Protein AF-A0A448NR17-F1 (afdb_monomer_lite)

pLDDT: mean 75.26, std 12.52, range [41.69, 89.75]

Radius of gyration: 12.84 Å; chains: 1; bounding box: 27×29×37 Å

Foldseek 3Di:
DDQLPVVQQWAQEPLVRDIDRQVPQPDWDQDCPVVDPDRDPIKGWDADPVNQWIWIGDNPDRYTDIWGDPDVQWTHPPVDIGGD

Secondary structure (DSSP, 8-state):
-----GGGTEEEETTTTEEEEGGG-SEEE---STT--S-PPPEEEEE-TTSSEEEEE-TT-SBPEEEEEEETTEEE-SS-EEE-

Organism: NCBI:txid266748

Sequence (84 aa):
MADCLFKNGQSFSNLKHSCLELSTVNIQLNPLENGASTKGNICYILFDNKNNNGEIFLPLQDKGIILKKTVEGNWSNGEYNLIA

Structure (mmCIF, N/CA/C/O backbone):
data_AF-A0A448NR17-F1
#
_entry.id   AF-A0A448NR17-F1
#
loop_
_atom_site.group_PDB
_atom_site.id
_atom_site.type_symbol
_atom_site.label_atom_id
_atom_site.label_alt_id
_atom_site.label_comp_id
_atom_site.label_asym_id
_atom_site.label_entity_id
_atom_site.label_seq_id
_atom_site.pdbx_PDB_ins_code
_atom_site.Cartn_x
_atom_site.Cartn_y
_atom_site.Cartn_z
_atom_site.occupancy
_atom_site.B_iso_or_equiv
_atom_site.auth_seq_id
_atom_site.auth_comp_id
_atom_site.auth_asym_id
_atom_site.auth_atom_id
_atom_site.pdbx_PDB_model_num
ATOM 1 N N . MET A 1 1 ? -1.223 5.393 -23.512 1.00 41.69 1 MET A N 1
ATOM 2 C CA . MET A 1 1 ? -1.578 4.810 -22.202 1.00 41.69 1 MET A CA 1
ATOM 3 C C . MET A 1 1 ? -0.277 4.700 -21.436 1.00 41.69 1 MET A C 1
ATOM 5 O O . MET A 1 1 ? 0.678 4.202 -22.013 1.00 41.69 1 MET A O 1
ATOM 9 N N . ALA A 1 2 ? -0.171 5.317 -20.260 1.00 50.69 2 ALA A N 1
ATOM 10 C CA . ALA A 1 2 ? 1.072 5.299 -19.496 1.00 50.69 2 ALA A CA 1
ATOM 11 C C . ALA A 1 2 ? 1.200 3.927 -18.823 1.00 50.69 2 ALA A C 1
ATOM 13 O O . ALA A 1 2 ? 0.563 3.685 -17.802 1.00 50.69 2 ALA A O 1
ATOM 14 N N . ASP A 1 3 ? 1.953 3.018 -19.439 1.00 56.53 3 ASP A N 1
ATOM 15 C CA . ASP A 1 3 ? 2.344 1.764 -18.803 1.00 56.53 3 ASP A CA 1
ATOM 16 C C . ASP A 1 3 ? 3.291 2.099 -17.650 1.00 56.53 3 ASP A C 1
ATOM 18 O O . ASP A 1 3 ? 4.401 2.589 -17.874 1.00 56.53 3 ASP A O 1
ATOM 22 N N . CYS A 1 4 ? 2.861 1.879 -16.405 1.00 65.06 4 CYS A N 1
ATOM 23 C CA . CYS A 1 4 ? 3.778 1.963 -15.276 1.00 65.06 4 CYS A CA 1
ATOM 24 C C . CYS A 1 4 ? 4.772 0.812 -15.393 1.00 65.06 4 CYS A C 1
ATOM 26 O O . CYS A 1 4 ? 4.451 -0.351 -15.148 1.00 65.06 4 CYS A O 1
ATOM 28 N N . LEU A 1 5 ? 5.989 1.137 -15.814 1.00 61.78 5 LEU A N 1
ATOM 29 C CA . LEU A 1 5 ? 7.048 0.158 -15.974 1.00 61.78 5 LEU A CA 1
ATOM 30 C C . LEU A 1 5 ? 7.586 -0.220 -14.592 1.00 61.78 5 LEU A C 1
ATOM 32 O O . LEU A 1 5 ? 8.489 0.427 -14.060 1.00 61.78 5 LEU A O 1
ATOM 36 N N . PHE A 1 6 ? 7.079 -1.330 -14.051 1.00 61.22 6 PHE A N 1
ATOM 37 C CA . PHE A 1 6 ? 7.576 -1.936 -12.809 1.00 61.22 6 PHE A CA 1
ATOM 38 C C . PHE A 1 6 ? 9.098 -2.153 -12.813 1.00 61.22 6 PHE A C 1
ATOM 40 O O . PHE A 1 6 ? 9.762 -2.073 -11.782 1.00 61.22 6 PHE A O 1
ATOM 47 N N . LYS A 1 7 ? 9.679 -2.321 -14.007 1.00 57.94 7 LYS A N 1
ATOM 48 C CA . LYS A 1 7 ? 11.116 -2.511 -14.241 1.00 57.94 7 LYS A CA 1
ATOM 49 C C . LYS A 1 7 ? 12.011 -1.376 -13.711 1.00 57.94 7 LYS A C 1
ATOM 51 O O . LYS A 1 7 ? 13.200 -1.609 -13.523 1.00 57.94 7 LYS A O 1
ATOM 56 N N . ASN A 1 8 ? 11.454 -0.194 -13.435 1.00 62.47 8 ASN A N 1
ATOM 57 C CA . ASN A 1 8 ? 12.180 0.952 -12.877 1.00 62.47 8 ASN A CA 1
ATOM 58 C C . ASN A 1 8 ? 11.860 1.217 -11.392 1.00 62.47 8 ASN A C 1
ATOM 60 O O . ASN A 1 8 ? 12.167 2.294 -10.891 1.00 62.47 8 ASN A O 1
ATOM 64 N N . GLY A 1 9 ? 11.222 0.276 -10.684 1.00 69.81 9 GLY A N 1
ATOM 65 C CA . GLY A 1 9 ? 10.792 0.493 -9.297 1.00 69.81 9 GLY A CA 1
ATOM 66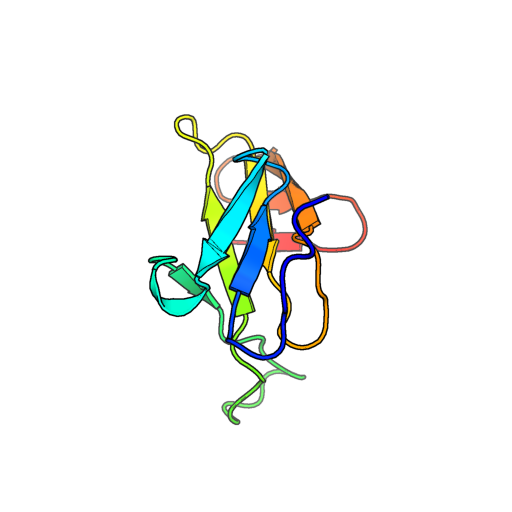 C C . GLY A 1 9 ? 9.585 1.430 -9.178 1.00 69.81 9 GLY A C 1
ATOM 67 O O . GLY A 1 9 ? 9.384 2.057 -8.139 1.00 69.81 9 GLY A O 1
ATOM 68 N N . GLN A 1 10 ? 8.790 1.544 -10.245 1.00 77.88 10 GLN A N 1
ATOM 69 C CA . GLN A 1 10 ? 7.544 2.306 -10.266 1.00 77.88 10 GLN A CA 1
ATOM 70 C C . GLN A 1 10 ? 6.343 1.369 -10.153 1.00 77.88 10 GLN A C 1
ATOM 72 O O . GLN A 1 10 ? 6.350 0.277 -10.710 1.00 77.88 10 GLN A O 1
ATOM 77 N N . SER A 1 11 ? 5.285 1.796 -9.478 1.00 81.00 11 SER A N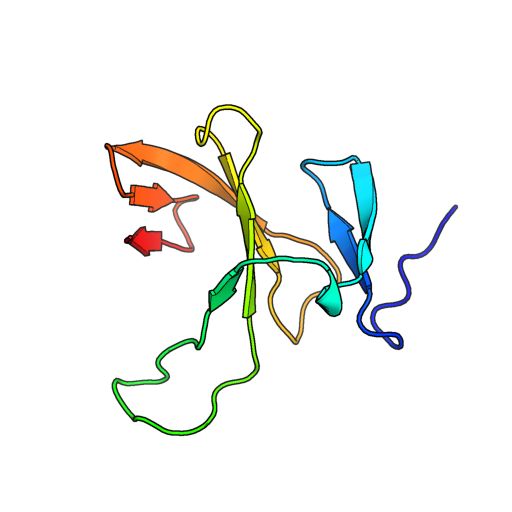 1
ATOM 78 C CA . SER A 1 11 ? 4.027 1.052 -9.410 1.00 81.00 11 SER A CA 1
ATOM 79 C C . SER A 1 11 ? 2.847 1.987 -9.633 1.00 81.00 11 SER A C 1
ATOM 81 O O . SER A 1 11 ? 2.917 3.181 -9.327 1.00 81.00 11 SER A O 1
ATOM 83 N N . PHE A 1 12 ? 1.765 1.467 -10.212 1.00 82.81 12 PHE A N 1
ATOM 84 C CA . PHE A 1 12 ? 0.551 2.254 -10.392 1.00 82.81 12 PHE A CA 1
ATOM 85 C C . PHE A 1 12 ? -0.208 2.351 -9.069 1.00 82.81 12 PHE A C 1
ATOM 87 O O . PHE A 1 12 ? -0.609 1.331 -8.501 1.00 82.81 12 PHE A O 1
ATOM 94 N N . SER A 1 13 ? -0.438 3.579 -8.606 1.00 82.31 13 SER A N 1
ATOM 95 C CA . SER A 1 13 ? -1.285 3.850 -7.449 1.00 82.31 13 SER A CA 1
ATOM 96 C C . SER A 1 13 ? -2.723 4.084 -7.882 1.00 82.31 13 SER A C 1
ATOM 98 O O . SER A 1 13 ? -3.027 5.034 -8.606 1.00 82.31 13 SER A O 1
ATOM 100 N N . ASN A 1 14 ? -3.623 3.260 -7.362 1.00 82.38 14 ASN A N 1
ATOM 101 C CA . ASN A 1 14 ? -5.061 3.444 -7.470 1.00 82.38 14 ASN A CA 1
ATOM 102 C C . ASN A 1 14 ? -5.557 4.568 -6.550 1.00 82.38 14 ASN A C 1
ATOM 104 O O . ASN A 1 14 ? -6.592 5.149 -6.843 1.00 82.38 14 ASN A O 1
ATOM 108 N N . LEU A 1 15 ? -4.840 4.931 -5.474 1.00 82.75 15 LEU A N 1
ATOM 109 C CA . LEU A 1 15 ? -5.197 6.109 -4.665 1.00 82.75 15 LEU A CA 1
ATOM 110 C C . LEU A 1 15 ? -4.887 7.427 -5.378 1.00 82.75 15 LEU A C 1
ATOM 112 O O . LEU A 1 15 ? -5.660 8.379 -5.283 1.00 82.75 15 LEU A O 1
ATOM 116 N N . LYS A 1 16 ? -3.737 7.513 -6.052 1.00 81.69 16 LYS A N 1
ATOM 117 C CA . LYS A 1 16 ? -3.277 8.741 -6.722 1.00 81.69 16 LYS A CA 1
ATOM 118 C C . LYS A 1 16 ? -3.626 8.786 -8.208 1.00 81.69 16 LYS A C 1
ATOM 120 O O . LYS A 1 16 ? -3.506 9.850 -8.808 1.00 81.69 16 LYS A O 1
ATOM 125 N N . HIS A 1 17 ? -4.076 7.666 -8.781 1.00 82.31 17 HIS A N 1
ATOM 126 C CA . HIS A 1 17 ? -4.334 7.498 -10.215 1.00 82.31 17 HIS A CA 1
ATOM 127 C C . HIS A 1 17 ? -3.102 7.850 -11.076 1.00 82.31 17 HIS A C 1
ATOM 129 O O . HIS A 1 17 ? -3.225 8.400 -12.171 1.00 82.31 17 HIS A O 1
ATOM 135 N N . SER A 1 18 ? -1.899 7.557 -10.575 1.00 82.25 18 SER A N 1
ATOM 136 C CA . SER A 1 18 ? -0.624 7.880 -11.223 1.00 82.25 18 SER A CA 1
ATOM 137 C C . SER A 1 18 ? 0.439 6.811 -10.951 1.00 82.25 18 SER A C 1
ATOM 139 O O . SER A 1 18 ? 0.352 6.069 -9.970 1.00 82.25 18 SER A O 1
ATOM 141 N N . CYS A 1 19 ? 1.453 6.724 -11.821 1.00 81.19 19 CYS A N 1
ATOM 142 C CA . CYS A 1 19 ? 2.646 5.925 -11.537 1.00 81.19 19 CYS A CA 1
ATOM 143 C C . CYS A 1 19 ? 3.456 6.624 -10.443 1.00 81.19 19 CYS A C 1
ATOM 145 O O . CYS A 1 19 ? 3.848 7.782 -10.604 1.00 81.19 19 CYS A O 1
ATOM 147 N N . LEU A 1 20 ? 3.706 5.921 -9.347 1.00 80.56 20 LEU A N 1
ATOM 148 C CA . LEU A 1 20 ? 4.543 6.389 -8.254 1.00 80.56 20 LEU A CA 1
ATOM 149 C C . LEU A 1 20 ? 5.849 5.611 -8.253 1.00 80.56 20 LEU A C 1
ATOM 151 O O . LEU A 1 20 ? 5.866 4.404 -8.491 1.00 80.56 20 LEU A O 1
ATOM 155 N N . GLU A 1 21 ? 6.942 6.299 -7.956 1.00 81.25 21 GLU A N 1
ATOM 156 C CA . GLU A 1 21 ? 8.209 5.637 -7.684 1.00 81.25 21 GLU A CA 1
ATOM 157 C C . GLU A 1 21 ? 8.182 5.108 -6.251 1.00 81.25 21 GLU A C 1
ATOM 159 O O . GLU A 1 21 ? 8.002 5.878 -5.305 1.00 81.25 21 GLU A O 1
ATOM 164 N N . LEU A 1 22 ? 8.345 3.798 -6.073 1.00 76.00 22 LEU A N 1
ATOM 165 C CA . LEU A 1 22 ? 8.244 3.159 -4.760 1.00 76.00 22 LEU A CA 1
ATOM 166 C C . LEU A 1 22 ? 9.294 3.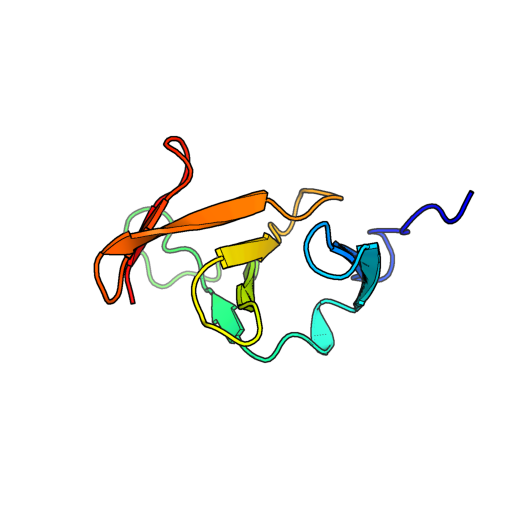701 -3.780 1.00 76.00 22 LEU A C 1
ATOM 168 O O . LEU A 1 22 ? 9.027 3.809 -2.589 1.00 76.00 22 LEU A O 1
ATOM 172 N N . SER A 1 23 ? 10.447 4.148 -4.287 1.00 72.75 23 SER A N 1
ATOM 173 C CA . SER A 1 23 ? 11.489 4.832 -3.509 1.00 72.75 23 SER A CA 1
ATOM 174 C C . SER A 1 23 ? 10.993 6.100 -2.792 1.00 72.75 23 SER A C 1
ATOM 176 O O . SER A 1 23 ? 11.519 6.445 -1.737 1.00 72.75 23 SER A O 1
ATOM 178 N N . THR A 1 24 ? 9.972 6.775 -3.334 1.00 76.00 24 THR A N 1
ATOM 179 C CA . THR A 1 24 ? 9.375 7.995 -2.760 1.00 76.00 24 THR A CA 1
ATOM 180 C C . THR A 1 24 ? 8.296 7.712 -1.720 1.00 76.00 24 THR A C 1
ATOM 182 O O . THR A 1 24 ? 7.804 8.633 -1.069 1.00 76.00 24 THR A O 1
ATOM 185 N N . VAL A 1 25 ? 7.905 6.446 -1.552 1.00 76.62 25 VAL A N 1
ATOM 186 C CA . VAL A 1 25 ? 6.911 6.053 -0.558 1.00 76.62 25 VAL A CA 1
ATOM 187 C C . VAL A 1 25 ? 7.592 5.966 0.806 1.00 76.62 25 VAL A C 1
ATOM 189 O O . VAL A 1 25 ? 8.486 5.152 1.027 1.00 76.62 25 VAL A O 1
ATOM 192 N N . ASN A 1 26 ? 7.146 6.810 1.738 1.00 67.06 26 ASN A N 1
ATOM 193 C CA . ASN A 1 26 ? 7.802 6.997 3.036 1.00 67.06 26 ASN A CA 1
ATOM 194 C C . ASN A 1 26 ? 7.783 5.767 3.951 1.00 67.06 26 ASN A C 1
ATOM 196 O O . ASN A 1 26 ? 8.564 5.712 4.899 1.00 67.06 26 ASN A O 1
ATOM 200 N N . ILE A 1 27 ? 6.877 4.816 3.723 1.00 79.00 27 ILE A N 1
ATOM 201 C CA . ILE A 1 27 ? 6.673 3.690 4.631 1.00 79.00 27 ILE A CA 1
ATOM 202 C C . ILE A 1 27 ? 7.043 2.403 3.905 1.00 79.00 27 ILE A C 1
ATOM 204 O O . ILE A 1 27 ? 6.325 1.935 3.020 1.00 79.00 27 ILE A O 1
ATOM 208 N N . GLN A 1 28 ? 8.183 1.846 4.306 1.00 77.81 28 GLN A N 1
ATOM 209 C CA . GLN A 1 28 ? 8.655 0.536 3.883 1.00 77.81 28 GLN A CA 1
ATOM 210 C C . GLN A 1 28 ? 8.194 -0.509 4.893 1.00 77.81 28 GLN A C 1
ATOM 212 O O . GLN A 1 28 ? 8.471 -0.410 6.088 1.00 77.81 28 GLN A O 1
ATOM 217 N N . LEU A 1 29 ? 7.486 -1.515 4.401 1.00 73.88 29 LEU A N 1
ATOM 218 C CA . LEU A 1 29 ? 7.096 -2.692 5.150 1.00 73.88 29 LEU A CA 1
ATOM 219 C C . LEU A 1 29 ? 8.081 -3.808 4.813 1.00 73.88 29 LEU A C 1
ATOM 221 O O . LEU A 1 29 ? 8.288 -4.143 3.649 1.00 73.88 29 LEU A O 1
ATOM 225 N N . ASN A 1 30 ? 8.666 -4.404 5.844 1.00 68.00 30 ASN A N 1
ATOM 226 C CA . ASN A 1 30 ? 9.408 -5.647 5.701 1.00 68.00 30 ASN A CA 1
ATOM 227 C C . ASN A 1 30 ? 8.428 -6.786 5.991 1.00 68.00 30 ASN A C 1
ATOM 229 O O . ASN A 1 30 ? 8.121 -7.007 7.166 1.00 68.00 30 ASN A O 1
ATOM 233 N N . PRO A 1 31 ? 7.880 -7.466 4.968 1.00 62.66 31 PRO A N 1
ATOM 234 C CA . PRO A 1 31 ? 6.990 -8.588 5.210 1.00 62.66 31 PRO A CA 1
ATOM 235 C C . PRO A 1 31 ? 7.752 -9.652 6.004 1.00 62.66 31 PRO A C 1
ATOM 237 O O . PRO A 1 31 ? 8.823 -10.105 5.600 1.00 62.66 31 PRO A O 1
ATOM 240 N N . LEU A 1 32 ? 7.208 -10.019 7.163 1.00 57.22 32 LEU A N 1
ATOM 241 C CA . LEU A 1 32 ? 7.730 -11.112 7.970 1.00 57.22 32 LEU A CA 1
ATOM 242 C C . LEU A 1 32 ? 7.319 -12.419 7.292 1.00 57.22 32 LEU A C 1
ATOM 244 O O . LEU A 1 32 ? 6.202 -12.896 7.486 1.00 57.22 32 LEU A O 1
ATOM 248 N N . GLU A 1 33 ? 8.202 -13.012 6.494 1.00 49.94 33 GLU A N 1
ATOM 249 C CA . GLU A 1 33 ? 8.021 -14.409 6.102 1.00 49.94 33 GLU A CA 1
AT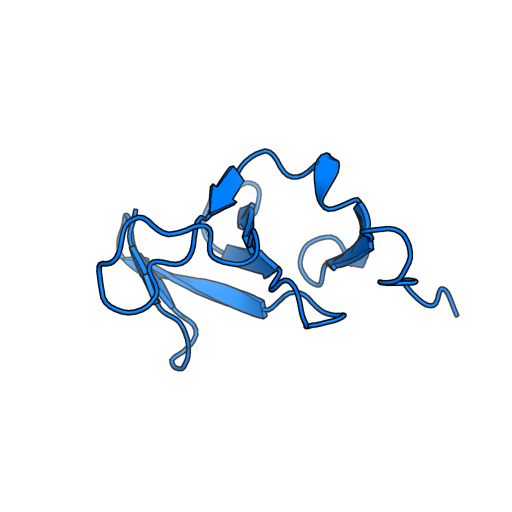OM 250 C C . GLU A 1 33 ? 8.224 -15.276 7.353 1.00 49.94 33 GLU A C 1
ATOM 252 O O . GLU A 1 33 ? 9.325 -15.366 7.896 1.00 49.94 33 GLU A O 1
ATOM 257 N N . ASN A 1 34 ? 7.142 -15.875 7.860 1.00 51.22 34 ASN A N 1
ATOM 258 C CA . ASN A 1 34 ? 7.167 -16.863 8.947 1.00 51.22 34 ASN A CA 1
ATOM 259 C C . ASN A 1 34 ? 7.926 -16.438 10.224 1.00 51.22 34 ASN A C 1
ATOM 261 O O . ASN A 1 34 ? 8.557 -17.265 10.879 1.00 51.22 34 ASN A O 1
ATOM 265 N N . GLY A 1 35 ? 7.879 -15.153 10.595 1.00 50.38 35 GLY A N 1
ATOM 266 C CA . GLY A 1 35 ? 8.528 -14.653 11.816 1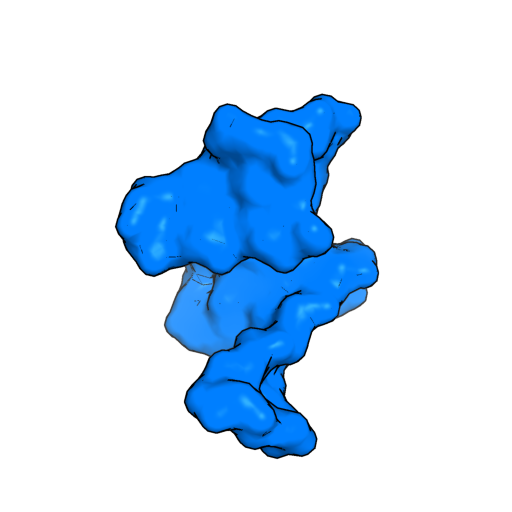.00 50.38 35 GLY A CA 1
ATOM 267 C C . GLY A 1 35 ? 10.063 -14.667 11.785 1.00 50.38 35 GLY A C 1
ATOM 268 O O . GLY A 1 35 ? 10.689 -14.437 12.819 1.00 50.38 35 GLY A O 1
ATOM 269 N N . ALA A 1 36 ? 10.682 -14.912 10.626 1.00 44.38 36 ALA A N 1
ATOM 270 C CA . ALA A 1 36 ? 12.127 -14.867 10.468 1.00 44.38 36 ALA A CA 1
ATOM 271 C C . ALA A 1 36 ? 12.597 -13.471 10.030 1.00 44.38 36 ALA A C 1
ATOM 273 O O . ALA A 1 36 ? 12.099 -12.885 9.070 1.00 44.38 36 ALA A O 1
ATOM 274 N N . SER A 1 37 ? 13.616 -12.964 10.725 1.00 50.91 37 SER A N 1
ATOM 275 C CA . SER A 1 37 ? 14.316 -11.687 10.511 1.00 50.91 37 SER A CA 1
ATOM 276 C C . SER A 1 37 ? 15.171 -11.659 9.235 1.00 50.91 37 SER A C 1
ATOM 278 O O . SER A 1 37 ? 16.266 -11.094 9.216 1.00 50.91 37 SER A O 1
ATOM 280 N N . THR A 1 38 ? 14.732 -12.316 8.168 1.00 47.25 38 THR A N 1
ATOM 281 C CA . THR A 1 38 ? 15.498 -12.453 6.931 1.00 47.25 38 THR A CA 1
ATOM 282 C C . THR A 1 38 ? 14.800 -11.712 5.813 1.00 47.25 38 THR A C 1
ATOM 284 O O . THR A 1 38 ? 13.800 -12.190 5.299 1.00 47.25 38 THR A O 1
ATOM 287 N N . LYS A 1 39 ? 15.363 -10.542 5.475 1.00 50.50 39 LYS A N 1
ATOM 288 C CA . LYS A 1 39 ? 15.281 -9.821 4.191 1.00 50.50 39 LYS A CA 1
ATOM 289 C C . LYS A 1 39 ? 14.182 -10.329 3.241 1.00 50.50 39 LYS A C 1
ATOM 291 O O . LYS A 1 39 ? 14.487 -10.915 2.205 1.00 50.50 39 LYS A O 1
ATOM 296 N N . GLY A 1 40 ? 12.921 -10.092 3.596 1.00 56.84 40 GLY A N 1
ATOM 297 C CA . GLY A 1 40 ? 11.816 -10.212 2.655 1.00 56.84 40 GLY A CA 1
ATOM 298 C C . GLY A 1 40 ? 11.946 -9.139 1.576 1.00 56.84 40 GLY A C 1
ATOM 299 O O . GLY A 1 40 ? 12.599 -8.112 1.780 1.00 56.84 40 GLY A O 1
ATOM 300 N N . ASN A 1 41 ? 11.339 -9.370 0.414 1.00 66.12 41 ASN A N 1
ATOM 301 C CA . ASN A 1 41 ? 11.260 -8.331 -0.605 1.00 66.12 41 ASN A CA 1
ATOM 302 C C . ASN A 1 41 ? 10.512 -7.113 -0.022 1.00 66.12 41 ASN A C 1
ATOM 304 O O . ASN A 1 41 ? 9.453 -7.278 0.582 1.00 66.12 41 ASN A O 1
ATOM 308 N N . ILE A 1 42 ? 11.072 -5.909 -0.177 1.00 74.62 42 ILE A N 1
ATOM 309 C CA . ILE A 1 42 ? 10.532 -4.684 0.433 1.00 74.62 42 ILE A CA 1
ATOM 310 C C . ILE A 1 42 ? 9.139 -4.408 -0.136 1.00 74.62 42 ILE A C 1
ATOM 312 O O . ILE A 1 42 ? 8.965 -4.291 -1.350 1.00 74.62 42 ILE A O 1
ATOM 316 N N . CYS A 1 43 ? 8.158 -4.279 0.750 1.00 79.25 43 CYS A N 1
ATOM 317 C CA . CYS A 1 43 ? 6.830 -3.786 0.420 1.00 79.25 43 CYS A CA 1
ATOM 318 C C . CYS A 1 43 ? 6.753 -2.300 0.771 1.00 79.25 43 CYS A C 1
ATOM 320 O O . CYS A 1 43 ? 7.449 -1.822 1.665 1.00 79.25 43 CYS A O 1
ATOM 322 N N . TYR A 1 44 ? 5.878 -1.561 0.104 1.00 84.19 44 TYR A N 1
ATOM 323 C CA . TYR A 1 44 ? 5.660 -0.145 0.399 1.00 84.19 44 TYR A CA 1
ATOM 324 C C . TYR A 1 44 ? 4.199 0.093 0.732 1.00 84.19 44 TYR A C 1
ATOM 326 O O . TYR A 1 44 ? 3.333 -0.629 0.242 1.00 84.19 44 TYR A O 1
ATOM 334 N N . ILE A 1 45 ? 3.911 1.107 1.542 1.00 85.88 45 ILE A N 1
ATOM 335 C CA . ILE A 1 45 ? 2.534 1.509 1.819 1.00 85.88 45 ILE A CA 1
ATOM 336 C C . ILE A 1 45 ? 2.340 3.018 1.741 1.00 85.88 45 ILE A C 1
ATOM 338 O O . ILE A 1 45 ? 3.118 3.805 2.280 1.00 85.88 45 ILE A O 1
ATOM 342 N N . LEU A 1 46 ? 1.254 3.413 1.083 1.00 87.00 46 LEU A N 1
ATOM 343 C CA . LEU A 1 46 ? 0.802 4.788 0.960 1.00 87.00 46 LEU A CA 1
ATOM 344 C C . LEU A 1 46 ? -0.571 4.945 1.610 1.00 87.00 46 LEU A C 1
ATOM 346 O O . LEU A 1 46 ? -1.519 4.281 1.213 1.00 87.00 46 LEU A O 1
ATOM 350 N N . PHE A 1 47 ? -0.710 5.869 2.552 1.00 86.25 47 PHE A N 1
ATOM 351 C CA . PHE A 1 47 ? -2.020 6.225 3.095 1.00 86.25 47 PHE A CA 1
ATOM 352 C C . PHE A 1 47 ? -2.641 7.399 2.338 1.00 86.25 47 PHE A C 1
ATOM 354 O O . PHE A 1 47 ? -1.943 8.271 1.810 1.00 86.25 47 PHE A O 1
ATOM 361 N N . ASP A 1 48 ? -3.972 7.431 2.288 1.00 85.75 48 ASP A N 1
ATOM 362 C CA . ASP A 1 48 ? -4.692 8.630 1.875 1.00 85.75 48 ASP A CA 1
ATOM 363 C C . ASP A 1 48 ? -4.549 9.754 2.917 1.00 85.75 48 ASP A C 1
ATOM 365 O O . ASP A 1 48 ? -4.155 9.539 4.062 1.00 85.75 48 ASP A O 1
ATOM 369 N N . ASN A 1 49 ? -4.907 10.983 2.538 1.00 83.44 49 ASN A N 1
ATOM 370 C CA . ASN A 1 49 ? -4.768 12.150 3.418 1.00 83.44 49 ASN A CA 1
ATOM 371 C C . ASN A 1 49 ? -5.598 12.054 4.718 1.00 83.44 49 ASN A C 1
ATOM 373 O O . ASN A 1 49 ? -5.420 12.878 5.612 1.00 83.44 49 ASN A O 1
ATOM 377 N N . LYS A 1 50 ? -6.550 11.116 4.807 1.00 83.88 50 LYS A N 1
ATOM 378 C CA . LYS A 1 50 ? -7.439 10.916 5.960 1.00 83.88 50 LYS A CA 1
ATOM 379 C C . LYS A 1 50 ? -7.101 9.638 6.740 1.00 83.88 50 LYS A C 1
ATOM 381 O O . LYS A 1 50 ? -7.814 9.315 7.686 1.00 83.88 50 LYS A O 1
ATOM 386 N N . ASN A 1 51 ? -6.051 8.913 6.350 1.00 81.25 51 ASN A N 1
ATOM 387 C CA . ASN A 1 51 ? -5.706 7.571 6.818 1.00 81.25 51 ASN A CA 1
ATOM 388 C C . ASN A 1 51 ? -6.871 6.559 6.754 1.00 81.25 51 ASN A C 1
ATOM 390 O O . ASN A 1 51 ? -6.878 5.570 7.486 1.00 81.25 51 ASN A O 1
ATOM 394 N N . ASN A 1 52 ? -7.866 6.787 5.893 1.00 85.94 52 ASN A N 1
ATOM 395 C CA . ASN A 1 52 ? -9.029 5.906 5.750 1.00 85.94 52 ASN A CA 1
ATOM 396 C C . ASN A 1 52 ? -8.750 4.744 4.801 1.00 85.94 52 ASN A C 1
ATOM 398 O O . ASN A 1 52 ? -9.323 3.669 4.957 1.00 85.94 52 ASN A O 1
ATOM 402 N N . ASN A 1 53 ? -7.870 4.950 3.828 1.00 88.75 53 ASN A N 1
ATOM 403 C CA . ASN A 1 53 ? -7.435 3.922 2.898 1.00 88.75 53 ASN A CA 1
ATOM 404 C C . ASN A 1 53 ? -5.908 3.869 2.891 1.00 88.75 53 ASN A C 1
ATOM 406 O O . ASN A 1 53 ? -5.250 4.911 2.913 1.00 88.75 53 ASN A O 1
ATOM 410 N N . GLY A 1 54 ? -5.363 2.659 2.865 1.00 88.88 54 GLY A N 1
ATOM 411 C CA . GLY A 1 54 ? -3.937 2.401 2.702 1.00 88.88 54 GLY A CA 1
ATOM 412 C C . GLY A 1 54 ? -3.723 1.567 1.450 1.00 88.88 54 GLY A C 1
ATOM 413 O O . GLY A 1 54 ? -4.388 0.559 1.274 1.00 88.88 54 GLY A O 1
ATOM 414 N N . GLU A 1 55 ? -2.830 1.975 0.566 1.00 89.00 55 GLU A N 1
ATOM 415 C CA . GLU A 1 55 ? -2.446 1.218 -0.617 1.00 89.00 55 GLU A CA 1
ATOM 416 C C . GLU A 1 55 ? -1.103 0.538 -0.385 1.00 89.00 55 GLU A C 1
ATOM 418 O O . GLU A 1 55 ? -0.103 1.219 -0.158 1.00 89.00 55 GLU A O 1
ATOM 423 N N . ILE A 1 56 ? -1.082 -0.793 -0.434 1.00 86.31 56 ILE A N 1
ATOM 424 C CA . ILE A 1 56 ? 0.139 -1.591 -0.317 1.00 86.31 56 ILE A CA 1
ATOM 425 C C . ILE A 1 56 ? 0.666 -1.918 -1.708 1.00 86.31 56 ILE A C 1
ATOM 427 O O . ILE A 1 56 ? -0.068 -2.403 -2.563 1.00 86.31 56 ILE A O 1
ATOM 431 N N . PHE A 1 57 ? 1.962 -1.727 -1.907 1.00 85.75 57 PHE A N 1
ATOM 432 C CA . PHE A 1 57 ? 2.680 -2.113 -3.110 1.00 85.75 57 PHE A CA 1
ATOM 433 C C . PHE A 1 57 ? 3.566 -3.311 -2.802 1.00 85.75 57 PHE A C 1
ATOM 435 O O . PHE A 1 57 ? 4.461 -3.237 -1.952 1.00 85.75 57 PHE A O 1
ATOM 442 N N . LEU A 1 58 ? 3.297 -4.418 -3.492 1.00 79.44 58 LEU A N 1
ATOM 443 C CA . LEU A 1 58 ? 4.047 -5.654 -3.338 1.00 79.44 58 LEU A CA 1
ATOM 444 C C . LEU A 1 58 ? 5.173 -5.737 -4.387 1.00 79.44 58 LEU A C 1
ATOM 446 O O . LEU A 1 58 ? 4.973 -5.370 -5.542 1.00 79.44 58 LEU A O 1
ATOM 450 N N . PRO A 1 59 ? 6.340 -6.289 -4.028 1.00 69.88 59 PRO A N 1
ATOM 451 C CA . PRO A 1 59 ? 7.552 -6.310 -4.857 1.00 69.88 59 PRO A CA 1
ATOM 452 C C . PRO A 1 59 ? 7.491 -7.224 -6.091 1.00 69.88 59 PRO A C 1
ATOM 454 O O . PRO A 1 59 ? 8.466 -7.325 -6.830 1.00 69.88 59 PRO A O 1
ATOM 457 N N . LEU A 1 60 ? 6.360 -7.888 -6.328 1.00 70.31 60 LEU A N 1
ATOM 458 C CA . LEU A 1 60 ? 6.105 -8.733 -7.499 1.00 70.31 60 LEU A CA 1
ATOM 459 C C . LEU A 1 60 ? 4.773 -8.382 -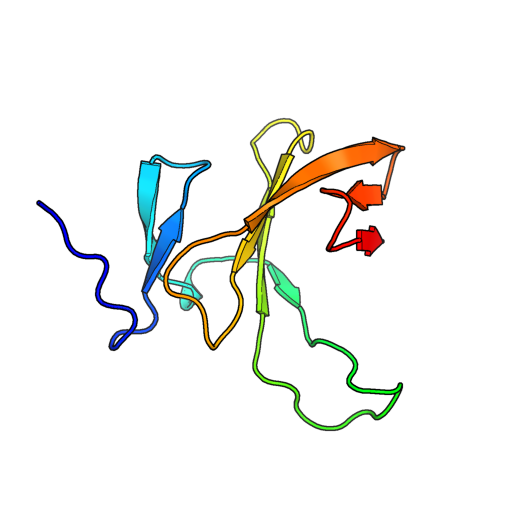8.181 1.00 70.31 60 LEU A C 1
ATOM 461 O O . LEU A 1 60 ? 4.267 -9.170 -8.977 1.00 70.31 60 LEU A O 1
ATOM 465 N N . GLN A 1 61 ? 4.187 -7.226 -7.852 1.00 73.75 61 GLN A N 1
ATOM 466 C CA . GLN A 1 61 ? 2.943 -6.750 -8.448 1.00 73.75 61 GLN A CA 1
ATOM 467 C C . GLN A 1 61 ? 3.136 -5.362 -9.057 1.00 73.75 61 GLN A C 1
ATOM 469 O O . GLN A 1 61 ? 3.752 -4.474 -8.474 1.00 73.75 61 GLN A O 1
ATOM 474 N N . ASP A 1 62 ? 2.576 -5.172 -10.245 1.00 71.38 62 ASP A N 1
ATOM 475 C CA . ASP A 1 62 ? 2.596 -3.916 -10.994 1.00 71.38 62 ASP A CA 1
ATOM 476 C C . ASP A 1 62 ? 1.611 -2.876 -10.435 1.00 71.38 62 ASP A C 1
ATOM 478 O O . ASP A 1 62 ? 1.769 -1.674 -10.678 1.00 71.38 62 ASP A O 1
ATOM 482 N N . LYS A 1 63 ? 0.626 -3.326 -9.652 1.00 78.00 63 LYS A N 1
ATOM 483 C CA . LYS A 1 63 ? -0.452 -2.503 -9.096 1.00 78.00 63 LYS A CA 1
ATOM 484 C C . LYS A 1 63 ? -0.450 -2.527 -7.577 1.00 78.00 63 LYS A C 1
ATOM 486 O O . LYS A 1 63 ? -0.220 -3.565 -6.960 1.00 78.00 63 LYS A O 1
ATOM 491 N N . GLY A 1 64 ? -0.774 -1.378 -6.991 1.00 83.00 64 GLY A N 1
ATOM 492 C CA . GLY A 1 64 ? -1.078 -1.287 -5.572 1.00 83.00 64 GLY A CA 1
ATOM 493 C C . GLY A 1 64 ? -2.392 -1.989 -5.217 1.00 83.00 64 GLY A C 1
ATOM 494 O O . GLY A 1 64 ? -3.336 -2.045 -6.009 1.00 83.00 64 GLY A O 1
ATOM 495 N N . ILE A 1 65 ? -2.451 -2.519 -4.001 1.00 87.44 65 ILE A N 1
ATOM 496 C CA . ILE A 1 65 ? -3.628 -3.141 -3.402 1.00 87.44 65 ILE A CA 1
ATOM 497 C C . ILE A 1 65 ? -4.223 -2.163 -2.394 1.00 87.44 65 ILE A C 1
ATOM 499 O O . ILE A 1 65 ? -3.564 -1.777 -1.431 1.00 87.44 65 ILE A O 1
ATOM 503 N N . ILE A 1 66 ? -5.488 -1.791 -2.584 1.00 89.44 66 ILE A N 1
ATOM 504 C CA . ILE A 1 66 ? -6.203 -0.896 -1.671 1.00 89.44 66 ILE A CA 1
ATOM 505 C C . ILE A 1 66 ? -6.734 -1.672 -0.468 1.00 89.44 66 ILE A C 1
ATOM 507 O O . ILE A 1 66 ? -7.556 -2.576 -0.611 1.00 89.44 66 ILE A O 1
ATOM 511 N N . LEU A 1 67 ? -6.330 -1.246 0.721 1.00 88.94 67 LEU A N 1
ATOM 512 C CA . LEU A 1 67 ? -6.884 -1.626 2.010 1.00 88.94 67 LEU A CA 1
ATOM 513 C C . LEU A 1 67 ? -7.770 -0.510 2.551 1.00 88.94 67 LEU A C 1
ATOM 515 O O . LEU A 1 67 ? -7.437 0.676 2.464 1.00 88.94 67 LEU A O 1
ATOM 519 N N . LYS A 1 68 ? -8.881 -0.892 3.175 1.00 89.75 68 LYS A N 1
ATOM 520 C CA . LYS A 1 68 ? -9.788 0.041 3.844 1.00 89.75 68 LYS A CA 1
ATOM 521 C C . LYS A 1 68 ? -9.595 -0.049 5.345 1.00 89.75 68 LYS A C 1
ATOM 523 O O . LYS A 1 68 ? -9.440 -1.142 5.884 1.00 89.75 68 LYS A O 1
ATOM 528 N N . LYS A 1 69 ? -9.637 1.094 6.023 1.00 88.81 69 LYS A N 1
ATOM 529 C CA . LYS A 1 69 ? -9.596 1.150 7.482 1.00 88.81 69 LYS A CA 1
ATOM 530 C C . LYS A 1 69 ? -10.812 0.411 8.032 1.00 88.81 69 LYS A C 1
ATOM 532 O O . LYS A 1 69 ? -11.946 0.770 7.719 1.00 88.81 69 LYS A O 1
ATOM 537 N N . THR A 1 70 ? -10.570 -0.625 8.824 1.00 86.12 70 THR A N 1
ATOM 538 C CA . THR A 1 70 ? -11.627 -1.380 9.507 1.00 86.12 70 THR A CA 1
ATOM 539 C C . THR A 1 70 ? -11.837 -0.822 10.907 1.00 86.12 70 THR A C 1
ATOM 541 O O . THR A 1 70 ? -12.961 -0.509 11.287 1.00 86.12 70 THR A O 1
ATOM 544 N N . VAL A 1 71 ? -10.742 -0.622 11.640 1.00 84.88 71 VAL A N 1
ATOM 545 C CA . VAL A 1 71 ? -10.696 0.008 12.965 1.00 84.88 71 VAL A CA 1
ATOM 546 C C . VAL A 1 71 ? -9.449 0.891 13.075 1.00 84.88 71 VAL A C 1
ATOM 548 O O . VAL A 1 71 ? -8.611 0.924 12.174 1.00 84.88 71 VAL A O 1
ATOM 551 N N . GLU A 1 72 ? -9.315 1.672 14.147 1.00 80.25 72 GLU A N 1
ATOM 552 C CA . GLU A 1 72 ? -8.083 2.437 14.372 1.00 80.25 72 GLU A CA 1
ATOM 553 C C . GLU A 1 72 ? -6.870 1.506 14.476 1.00 80.25 72 GLU A C 1
ATOM 555 O O . GLU A 1 72 ? -6.891 0.539 15.229 1.00 80.25 72 GLU A O 1
ATOM 560 N N . GLY A 1 73 ? -5.840 1.774 13.667 1.00 80.44 73 GLY A N 1
ATOM 561 C CA . GLY A 1 73 ? -4.642 0.935 13.578 1.00 80.44 73 GLY A CA 1
ATOM 562 C C . GLY A 1 73 ? -4.783 -0.319 12.707 1.00 80.44 73 GLY A C 1
ATOM 563 O O . GLY A 1 73 ? -3.821 -1.073 12.601 1.00 80.44 73 GLY A O 1
ATOM 564 N N . ASN A 1 74 ? -5.933 -0.555 12.059 1.00 85.44 74 ASN A N 1
ATOM 565 C CA . ASN A 1 74 ? -6.135 -1.733 11.212 1.00 85.44 74 ASN A CA 1
ATOM 566 C C . ASN A 1 74 ? -6.750 -1.377 9.852 1.00 85.44 74 ASN A C 1
ATOM 568 O O . ASN A 1 74 ? -7.783 -0.702 9.765 1.00 85.44 74 ASN A O 1
ATOM 572 N N . TRP A 1 75 ? -6.135 -1.886 8.788 1.00 88.50 75 TRP A N 1
ATOM 573 C CA . TRP A 1 75 ? -6.642 -1.795 7.426 1.00 88.50 75 TRP A CA 1
ATOM 574 C C . TRP A 1 75 ? -6.714 -3.185 6.808 1.00 88.50 75 TRP A C 1
ATOM 576 O O . TRP A 1 75 ? -5.784 -3.978 6.918 1.00 88.50 75 TRP A O 1
ATOM 586 N N . SER A 1 76 ? -7.810 -3.473 6.116 1.00 86.88 76 SER A N 1
ATOM 587 C CA . SER A 1 76 ? -8.029 -4.765 5.478 1.00 86.88 76 SER A CA 1
ATOM 588 C C . SER A 1 76 ? -8.781 -4.616 4.164 1.00 86.88 76 SER A C 1
ATOM 590 O O . SER A 1 76 ? -9.566 -3.683 3.971 1.00 86.88 76 SER A O 1
ATOM 592 N N . ASN A 1 77 ? -8.554 -5.556 3.255 1.00 85.62 77 ASN A N 1
ATOM 593 C CA . ASN A 1 77 ? -9.404 -5.786 2.088 1.00 85.62 77 ASN A CA 1
ATOM 594 C C . ASN A 1 77 ? -9.997 -7.208 2.060 1.00 85.62 77 ASN A C 1
ATOM 596 O O . ASN A 1 77 ? -10.584 -7.598 1.056 1.00 85.62 77 ASN A O 1
ATOM 600 N N . GLY A 1 78 ? -9.846 -7.971 3.150 1.00 81.06 78 GLY A N 1
ATOM 601 C CA . GLY A 1 78 ? -10.258 -9.372 3.266 1.00 81.06 78 GLY A CA 1
ATOM 602 C C . GLY A 1 78 ? -9.164 -10.387 2.920 1.00 81.06 78 GLY A C 1
ATOM 603 O O . GLY A 1 78 ? -9.137 -11.454 3.524 1.00 81.06 78 GLY A O 1
ATOM 604 N N . GLU A 1 79 ? -8.238 -10.053 2.019 1.00 82.88 79 GLU A N 1
ATOM 605 C CA . GLU A 1 79 ? -7.102 -10.917 1.650 1.00 82.88 79 GLU A CA 1
ATOM 606 C C . GLU A 1 79 ? -5.830 -10.543 2.414 1.00 82.88 79 GLU A C 1
ATOM 608 O O . GLU A 1 79 ? -5.081 -11.403 2.873 1.00 82.88 79 GLU A O 1
ATOM 613 N N . TYR A 1 80 ? -5.615 -9.243 2.593 1.00 81.38 80 TYR A N 1
ATOM 614 C CA . TYR A 1 80 ? -4.485 -8.676 3.304 1.00 81.38 80 TYR A CA 1
ATOM 615 C C . TYR A 1 80 ? -4.979 -7.885 4.507 1.00 81.38 80 TYR A C 1
ATOM 617 O O . TYR A 1 80 ? -5.956 -7.137 4.427 1.00 81.38 80 TYR A O 1
ATOM 625 N N . ASN A 1 81 ? -4.263 -8.040 5.619 1.00 81.19 81 ASN A N 1
ATOM 626 C CA . ASN A 1 81 ? -4.474 -7.277 6.840 1.00 81.19 81 ASN A CA 1
ATOM 627 C C . ASN A 1 81 ? -3.193 -6.520 7.169 1.00 81.19 81 ASN A C 1
ATOM 629 O O . ASN A 1 81 ? -2.118 -7.110 7.269 1.00 81.19 81 ASN A O 1
ATOM 633 N N . LEU A 1 82 ? -3.330 -5.216 7.353 1.00 81.06 82 LEU A N 1
ATOM 634 C CA . LEU A 1 82 ? -2.294 -4.339 7.852 1.00 81.06 82 LEU A CA 1
ATOM 635 C C . LEU A 1 82 ? -2.649 -3.938 9.274 1.00 81.06 82 LEU A C 1
ATOM 637 O O . LEU A 1 82 ? -3.696 -3.338 9.517 1.00 81.06 82 LEU A O 1
ATOM 641 N N . ILE A 1 83 ? -1.733 -4.231 10.184 1.00 79.81 83 ILE A N 1
ATOM 642 C CA . ILE A 1 83 ? -1.840 -3.899 11.597 1.00 79.81 83 ILE A CA 1
ATOM 643 C C . ILE A 1 83 ? -0.677 -2.954 11.900 1.00 79.81 83 ILE A C 1
ATOM 645 O O . ILE A 1 83 ? 0.471 -3.302 11.614 1.00 79.81 83 ILE A O 1
ATOM 649 N N . ALA A 1 84 ? -0.992 -1.756 12.391 1.00 69.88 84 ALA A N 1
ATOM 650 C CA . ALA A 1 84 ? -0.024 -0.743 12.811 1.00 69.88 84 ALA A CA 1
ATOM 651 C C . ALA A 1 84 ? 0.223 -0.787 14.322 1.00 69.88 84 ALA A C 1
ATOM 653 O O . ALA A 1 84 ? -0.721 -1.141 15.066 1.00 69.88 84 ALA A O 1
#